Protein AF-A0A1Z4LK59-F1 (afdb_monomer_lite)

Sequence (109 aa):
MNELVQKLSQGSHPVEASIKPEKTVTAFKENIERGYIHLKFTNTKGGTELGIKFDKDASDLSAANFEQKTGIARIVGNLTLNYVPVKCIADIELETLTGKGHLQVIGNG

Organism: NCBI:txid1973488

Radius of gyration: 13.28 Å; chains: 1; bounding box: 36×27×36 Å

Foldseek 3Di:
DDPVQVVQQPDKAKKAWDFPDDDALVSQVVCVVVQWTWMWRPPDDVIDIDIFRWDPVPWDCPQPDSVVQAGWTWTWGWDQDPNFTWIKTWIAGSNGRMGIIGIDTDDPD

Secondary structure (DSSP, 8-state):
--HHHHHHHSS-EEEEE--SS---HHHHHHHHHHTEEEEEETTSTT-EEEEEEE-TTT-B-TTEETTTTEEEEEEEEEEEETTEEEEEEEEEETTTTEEEEEEEE----

pLDDT: mean 94.76, std 7.78, range [44.44, 98.69]

Structure (mmCIF, N/CA/C/O backbone):
data_AF-A0A1Z4LK59-F1
#
_entry.id   AF-A0A1Z4LK59-F1
#
loop_
_atom_site.group_PDB
_atom_site.id
_atom_site.type_symbol
_atom_site.label_atom_id
_atom_site.label_alt_id
_atom_site.label_comp_id
_atom_site.label_asym_id
_atom_site.label_entity_id
_atom_site.label_seq_id
_atom_site.pdbx_PDB_ins_code
_atom_site.Cartn_x
_atom_site.Cartn_y
_atom_site.Cartn_z
_atom_site.occupancy
_atom_site.B_iso_or_equiv
_atom_site.auth_seq_id
_atom_site.auth_comp_id
_atom_site.auth_asym_id
_atom_site.auth_atom_id
_atom_site.pdbx_PDB_model_num
ATOM 1 N N . MET A 1 1 ? 19.946 -7.683 -10.614 1.00 68.38 1 MET A N 1
ATOM 2 C CA . MET A 1 1 ? 18.716 -7.267 -9.902 1.00 68.38 1 MET A CA 1
ATOM 3 C C . MET A 1 1 ? 19.114 -6.857 -8.490 1.00 68.38 1 MET A C 1
ATOM 5 O O . MET A 1 1 ? 19.983 -7.512 -7.934 1.00 68.38 1 MET A O 1
ATOM 9 N N . ASN A 1 2 ? 18.559 -5.783 -7.929 1.00 90.00 2 ASN A N 1
ATOM 10 C CA . ASN A 1 2 ? 18.854 -5.374 -6.551 1.00 90.00 2 ASN A CA 1
ATOM 11 C C . ASN A 1 2 ? 18.266 -6.382 -5.535 1.00 90.00 2 ASN A C 1
ATOM 13 O O . ASN A 1 2 ? 17.131 -6.817 -5.716 1.00 90.00 2 ASN A O 1
ATOM 17 N N . GLU A 1 3 ? 19.003 -6.732 -4.472 1.00 91.50 3 GLU A N 1
ATOM 18 C CA . GLU A 1 3 ? 18.593 -7.768 -3.500 1.00 91.50 3 GLU A CA 1
ATOM 19 C C . GLU A 1 3 ? 17.267 -7.457 -2.798 1.00 91.50 3 GLU A C 1
ATOM 21 O O . GLU A 1 3 ? 16.442 -8.349 -2.611 1.00 91.50 3 GLU A O 1
ATOM 26 N N . LEU A 1 4 ? 17.026 -6.191 -2.440 1.00 93.00 4 LEU A N 1
ATOM 27 C CA . LEU A 1 4 ? 15.771 -5.779 -1.812 1.00 93.00 4 LEU A CA 1
ATOM 28 C C . LEU A 1 4 ? 14.599 -5.938 -2.781 1.00 93.00 4 LEU A C 1
ATOM 30 O O . LEU A 1 4 ? 13.561 -6.470 -2.397 1.00 93.00 4 LEU A O 1
ATOM 34 N N . VAL A 1 5 ? 14.778 -5.518 -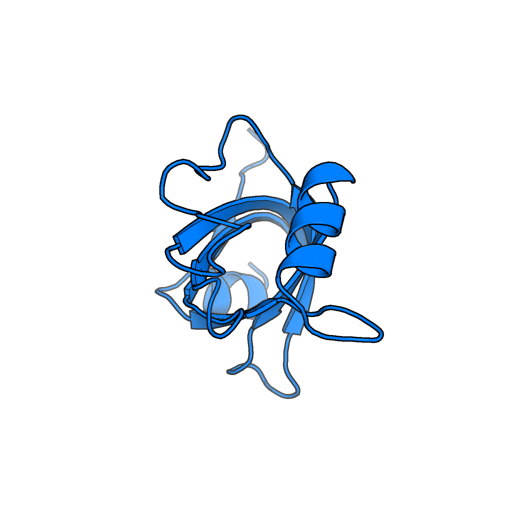4.037 1.00 94.25 5 VAL A N 1
ATOM 35 C CA . VAL A 1 5 ? 13.761 -5.685 -5.086 1.00 94.25 5 VAL A CA 1
ATOM 36 C C . VAL A 1 5 ? 13.465 -7.165 -5.295 1.00 94.25 5 VAL A C 1
ATOM 38 O O . VAL A 1 5 ? 12.301 -7.549 -5.302 1.00 94.25 5 VAL A O 1
ATOM 41 N N . GLN A 1 6 ? 14.495 -8.006 -5.400 1.00 94.12 6 GLN A N 1
ATOM 42 C CA . GLN A 1 6 ? 14.323 -9.449 -5.545 1.00 94.12 6 GLN A CA 1
ATOM 43 C C . GLN A 1 6 ? 13.579 -10.047 -4.348 1.00 94.12 6 GLN A C 1
ATOM 45 O O . GLN A 1 6 ? 12.597 -10.754 -4.549 1.00 94.12 6 GLN A O 1
ATOM 50 N N . LYS A 1 7 ? 14.001 -9.723 -3.119 1.00 94.19 7 LYS A N 1
ATOM 51 C CA . LYS A 1 7 ? 13.358 -10.202 -1.892 1.00 94.19 7 LYS A CA 1
ATOM 52 C C . LYS A 1 7 ? 11.882 -9.825 -1.862 1.00 94.19 7 LYS A C 1
ATOM 54 O O . LYS A 1 7 ? 11.063 -10.698 -1.633 1.00 94.19 7 LYS A O 1
ATOM 59 N N . LEU A 1 8 ? 11.555 -8.553 -2.101 1.00 95.75 8 LEU A N 1
ATOM 60 C CA . LEU A 1 8 ? 10.178 -8.057 -2.046 1.00 95.75 8 LEU A CA 1
ATOM 61 C C . LEU A 1 8 ? 9.323 -8.479 -3.248 1.00 95.75 8 LEU A C 1
ATOM 63 O O . LEU A 1 8 ? 8.103 -8.361 -3.185 1.00 95.75 8 LEU A O 1
ATOM 67 N N . SER A 1 9 ? 9.942 -8.954 -4.333 1.00 96.25 9 SER A N 1
ATOM 68 C CA . SER A 1 9 ? 9.231 -9.527 -5.482 1.00 96.25 9 SER A CA 1
ATOM 69 C C . SER A 1 9 ? 8.935 -11.019 -5.323 1.00 96.25 9 SER A C 1
ATOM 71 O O . SER A 1 9 ? 8.245 -11.601 -6.156 1.00 96.25 9 SER A O 1
ATOM 73 N N . GLN A 1 10 ? 9.472 -11.662 -4.284 1.00 94.19 10 GLN A N 1
ATOM 74 C CA . GLN A 1 10 ? 9.334 -13.095 -4.055 1.00 94.19 10 GLN A CA 1
ATOM 75 C C . GLN A 1 10 ? 8.422 -13.369 -2.861 1.00 94.19 10 GLN A C 1
ATOM 77 O O . GLN A 1 10 ? 8.821 -13.275 -1.701 1.00 94.19 10 GLN A O 1
ATOM 82 N N . GLY A 1 11 ? 7.199 -13.798 -3.165 1.00 93.19 11 GLY A N 1
ATOM 83 C CA . GLY A 1 11 ? 6.201 -14.147 -2.163 1.00 93.19 11 GLY A CA 1
ATOM 84 C C . GLY A 1 11 ? 5.370 -12.946 -1.732 1.00 93.19 11 GLY A C 1
ATOM 85 O O . GLY A 1 11 ? 5.083 -12.053 -2.521 1.00 93.19 11 GLY A O 1
ATOM 86 N N . SER A 1 12 ? 4.915 -12.973 -0.484 1.00 95.94 12 SER A N 1
ATOM 87 C CA . SER A 1 12 ? 3.993 -11.990 0.074 1.00 95.94 12 SER A CA 1
ATOM 88 C C . SER A 1 12 ? 4.496 -11.567 1.447 1.00 95.94 12 SER A C 1
ATOM 90 O O . SER A 1 12 ? 4.790 -12.412 2.296 1.00 95.94 12 SER A O 1
ATOM 92 N N . HIS A 1 13 ? 4.634 -10.264 1.658 1.00 97.69 13 HIS A N 1
ATOM 93 C CA . HIS A 1 13 ? 5.304 -9.706 2.825 1.00 97.69 13 HIS A CA 1
ATOM 94 C C . HIS A 1 13 ? 4.342 -8.868 3.661 1.00 97.69 13 HIS A C 1
ATOM 96 O O . HIS A 1 13 ? 3.520 -8.156 3.086 1.00 97.69 13 HIS A O 1
ATOM 102 N N . PRO A 1 14 ? 4.466 -8.893 4.998 1.00 97.94 14 PRO A N 1
ATOM 103 C CA . PRO A 1 14 ? 3.724 -7.985 5.858 1.00 97.94 14 PRO A CA 1
ATOM 104 C C . PRO A 1 14 ? 4.013 -6.525 5.505 1.00 97.94 14 PRO A C 1
ATOM 106 O O . PRO A 1 14 ? 5.177 -6.115 5.402 1.00 97.94 14 PRO A O 1
ATOM 109 N N . VAL A 1 15 ? 2.944 -5.752 5.348 1.00 98.12 15 VAL A N 1
ATOM 110 C CA . VAL A 1 15 ? 2.991 -4.314 5.087 1.00 98.12 15 VAL A CA 1
ATOM 111 C C . VAL A 1 15 ? 2.077 -3.559 6.041 1.00 98.12 15 VAL A C 1
ATOM 113 O O . VAL A 1 15 ? 1.090 -4.095 6.541 1.00 98.12 15 VAL A O 1
ATOM 116 N N . GLU A 1 16 ? 2.394 -2.292 6.270 1.00 97.62 16 GLU A N 1
ATOM 117 C CA . GLU A 1 16 ? 1.518 -1.339 6.945 1.00 97.62 16 GLU A CA 1
ATOM 118 C C . GLU A 1 16 ? 1.403 -0.044 6.141 1.00 97.62 16 GLU A C 1
ATOM 120 O O . GLU A 1 16 ? 2.361 0.370 5.485 1.00 97.62 16 GLU A O 1
ATOM 125 N N . ALA A 1 17 ? 0.246 0.617 6.204 1.00 97.44 17 ALA A N 1
ATOM 126 C CA . ALA A 1 17 ? 0.128 1.980 5.704 1.00 97.44 17 ALA A CA 1
ATOM 127 C C . ALA A 1 17 ? 0.885 2.929 6.649 1.00 97.44 17 ALA A C 1
ATOM 129 O O . ALA A 1 17 ? 0.525 3.075 7.822 1.00 97.44 17 ALA A O 1
ATOM 130 N N . SER A 1 18 ? 1.938 3.567 6.135 1.00 95.31 18 SER A N 1
ATOM 131 C CA . SER A 1 18 ? 2.705 4.587 6.853 1.00 95.31 18 SER A CA 1
ATOM 132 C C . SER A 1 18 ? 1.983 5.923 6.722 1.00 95.31 18 SER A C 1
ATOM 134 O O . SER A 1 18 ? 2.089 6.611 5.713 1.00 95.31 18 SER A O 1
ATOM 136 N N . ILE A 1 19 ? 1.217 6.296 7.741 1.00 94.56 19 ILE A N 1
ATOM 137 C CA . ILE A 1 19 ? 0.414 7.521 7.745 1.00 94.56 19 ILE A CA 1
ATOM 138 C C . ILE A 1 19 ? 0.899 8.409 8.884 1.00 94.56 19 ILE A C 1
ATOM 140 O O . ILE A 1 19 ? 1.143 7.929 9.991 1.00 94.56 19 ILE A O 1
ATOM 144 N N . LYS A 1 20 ? 1.054 9.704 8.602 1.00 89.06 20 LYS A N 1
ATOM 145 C CA . LYS A 1 20 ? 1.477 10.720 9.570 1.00 89.06 20 LYS A CA 1
ATOM 146 C C . LYS A 1 20 ? 0.511 11.912 9.527 1.00 89.06 20 LYS A C 1
ATOM 148 O O . LYS A 1 20 ? 0.026 12.228 8.443 1.00 89.06 20 LYS A O 1
ATOM 153 N N . PRO A 1 21 ? 0.280 12.608 10.655 1.00 89.12 21 PRO A N 1
ATOM 154 C CA . PRO A 1 21 ? 0.776 12.282 11.996 1.00 89.12 21 PRO A CA 1
ATOM 155 C C . PRO A 1 21 ? 0.014 11.123 12.658 1.00 89.12 21 PRO A C 1
ATOM 157 O O . PRO A 1 21 ? 0.608 10.388 13.441 1.00 89.12 21 PRO A O 1
ATOM 160 N N . GLU A 1 22 ? -1.259 10.920 12.312 1.00 91.38 22 GLU A N 1
ATOM 161 C CA . GLU A 1 22 ? -2.125 9.917 12.937 1.00 91.38 22 GLU A CA 1
ATOM 162 C C . GLU A 1 22 ? -2.532 8.818 11.950 1.00 91.38 22 GLU A C 1
ATOM 164 O O . GLU A 1 22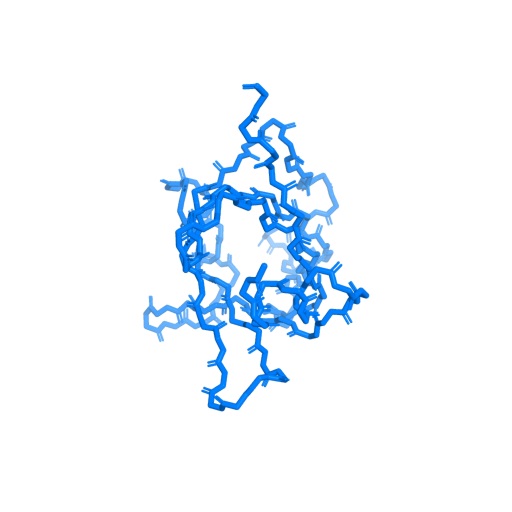 ? -2.988 9.085 10.836 1.00 91.38 22 GLU A O 1
ATOM 169 N N . LYS A 1 23 ? -2.399 7.560 12.379 1.00 94.56 23 LYS A N 1
ATOM 170 C CA . LYS A 1 23 ? -2.732 6.375 11.581 1.00 94.56 23 LYS A CA 1
ATOM 171 C C . LYS A 1 23 ? -4.237 6.099 11.651 1.00 94.56 23 LYS A C 1
ATOM 173 O O . LYS A 1 23 ? -4.697 5.357 12.513 1.00 94.56 23 LYS A O 1
ATOM 178 N N . THR A 1 24 ? -5.000 6.717 10.749 1.00 97.25 24 THR A N 1
ATOM 179 C CA . THR A 1 24 ? -6.466 6.579 10.668 1.00 97.25 24 THR A CA 1
ATOM 180 C C . THR A 1 24 ? -6.937 6.193 9.265 1.00 97.25 24 THR A C 1
ATOM 182 O O . THR A 1 24 ? -6.286 6.501 8.267 1.00 97.25 24 THR A O 1
ATOM 185 N N . VAL A 1 25 ? -8.099 5.532 9.177 1.00 97.75 25 VAL A N 1
ATOM 186 C CA . VAL A 1 25 ? -8.733 5.160 7.894 1.00 97.75 25 VAL A CA 1
ATOM 187 C C . VAL A 1 25 ? -9.077 6.390 7.056 1.00 97.75 25 VAL A C 1
ATOM 189 O O . VAL A 1 25 ? -8.930 6.361 5.837 1.00 97.75 25 VAL A O 1
ATOM 192 N N . THR A 1 26 ? -9.475 7.489 7.699 1.00 97.62 26 THR A N 1
ATOM 193 C CA . THR A 1 26 ? -9.739 8.763 7.022 1.00 97.62 26 THR A CA 1
ATOM 194 C C . THR A 1 26 ? -8.480 9.291 6.342 1.00 97.62 26 THR A C 1
ATOM 196 O O . THR A 1 26 ? -8.497 9.536 5.141 1.00 97.62 26 THR A O 1
ATOM 199 N N . ALA A 1 27 ? -7.357 9.363 7.062 1.00 97.44 27 ALA A N 1
ATOM 200 C CA . ALA A 1 27 ? -6.090 9.806 6.484 1.00 97.44 27 ALA A CA 1
ATOM 201 C C . ALA A 1 27 ? -5.567 8.839 5.402 1.00 97.44 27 ALA A C 1
ATOM 203 O O . ALA A 1 27 ? -4.954 9.261 4.422 1.00 97.44 27 ALA A O 1
ATOM 204 N N . PHE A 1 28 ? -5.844 7.536 5.532 1.00 97.94 28 PHE A N 1
ATOM 205 C CA . PHE A 1 28 ? -5.546 6.566 4.477 1.00 97.94 28 PHE A CA 1
ATOM 206 C C . PHE A 1 28 ? -6.337 6.860 3.195 1.00 97.94 28 PHE A C 1
ATOM 208 O O . PHE A 1 28 ? -5.754 6.896 2.111 1.00 97.94 28 PHE A O 1
ATOM 215 N N . LYS A 1 29 ? -7.643 7.131 3.324 1.00 97.75 29 LYS A N 1
ATOM 216 C CA . LYS A 1 29 ? -8.514 7.529 2.211 1.00 97.75 29 LYS A CA 1
ATOM 217 C C . LYS A 1 29 ? -8.025 8.817 1.547 1.00 97.75 29 LYS A C 1
ATOM 219 O O . LYS A 1 29 ? -7.911 8.862 0.328 1.00 97.75 29 LYS A O 1
ATOM 224 N N . GLU A 1 30 ? -7.657 9.825 2.334 1.00 96.88 30 GLU A N 1
ATOM 225 C CA . GLU A 1 30 ? -7.121 11.089 1.813 1.00 96.88 30 GLU A CA 1
ATOM 226 C C . GLU A 1 30 ? -5.825 10.889 1.012 1.00 96.88 30 GLU A C 1
ATOM 228 O O . GLU A 1 30 ? -5.636 11.519 -0.028 1.00 96.88 30 GLU A O 1
ATOM 233 N N . ASN A 1 31 ? -4.933 9.993 1.448 1.00 96.50 31 ASN A N 1
ATOM 234 C CA . ASN A 1 31 ? -3.719 9.658 0.695 1.00 96.50 31 ASN A CA 1
ATOM 235 C C . ASN A 1 31 ? -4.041 8.998 -0.657 1.00 96.50 31 ASN A C 1
ATOM 237 O O . ASN A 1 31 ? -3.429 9.336 -1.674 1.00 96.50 31 ASN A O 1
ATOM 241 N N . ILE A 1 32 ? -5.030 8.096 -0.683 1.00 96.75 32 ILE A N 1
ATOM 242 C CA . ILE A 1 32 ? -5.539 7.489 -1.923 1.00 96.75 32 ILE A CA 1
ATOM 243 C C . ILE A 1 32 ? -6.080 8.577 -2.862 1.00 96.75 32 ILE A C 1
ATOM 245 O O . ILE A 1 32 ? -5.705 8.619 -4.033 1.00 96.75 32 ILE A O 1
ATOM 249 N N . GLU A 1 33 ? -6.911 9.488 -2.354 1.00 96.44 33 GLU A N 1
ATOM 250 C CA . GLU A 1 33 ? -7.515 10.579 -3.132 1.00 96.44 33 GLU A CA 1
ATOM 251 C C . GLU A 1 33 ? -6.473 11.569 -3.676 1.00 96.44 33 GLU A C 1
ATOM 253 O O . GLU A 1 33 ? -6.611 12.064 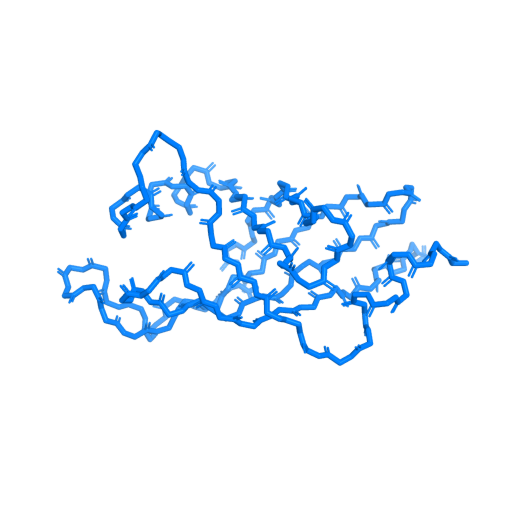-4.795 1.00 96.44 33 GLU A O 1
ATOM 258 N N . ARG A 1 34 ? -5.389 11.811 -2.929 1.00 96.12 34 ARG A N 1
ATOM 259 C CA . ARG A 1 34 ? -4.235 12.611 -3.380 1.00 96.12 34 ARG A CA 1
ATOM 260 C C . ARG A 1 34 ? -3.363 11.892 -4.413 1.00 96.12 34 ARG A C 1
ATOM 262 O O . ARG A 1 34 ? -2.509 12.526 -5.030 1.00 96.12 34 ARG A O 1
ATOM 269 N N . GLY A 1 35 ? -3.550 10.587 -4.601 1.00 96.81 35 GLY A N 1
ATOM 270 C CA . GLY A 1 35 ? -2.816 9.786 -5.577 1.00 96.81 35 GLY A CA 1
ATOM 271 C C . GLY A 1 35 ? -1.410 9.366 -5.132 1.00 96.81 35 GLY A C 1
ATOM 272 O O . GLY A 1 35 ? -0.611 8.932 -5.967 1.00 96.81 35 GLY A O 1
ATOM 273 N N . TYR A 1 36 ? -1.081 9.489 -3.842 1.00 95.81 36 TYR A N 1
ATOM 274 C CA . TYR A 1 36 ? 0.228 9.102 -3.313 1.00 95.81 36 TYR A CA 1
ATOM 275 C C . TYR A 1 36 ? 0.103 8.459 -1.936 1.00 95.81 36 TYR A C 1
ATOM 277 O O . TYR A 1 36 ? -0.473 9.033 -1.015 1.00 95.81 36 TYR A O 1
ATOM 285 N N . ILE A 1 37 ? 0.659 7.258 -1.792 1.00 96.38 37 ILE A N 1
ATOM 286 C CA . ILE A 1 37 ? 0.505 6.430 -0.593 1.00 96.38 37 ILE A CA 1
ATOM 287 C C . ILE A 1 37 ? 1.887 6.005 -0.109 1.00 96.38 37 ILE A C 1
ATOM 289 O O . ILE A 1 37 ? 2.768 5.707 -0.910 1.00 96.38 37 ILE A O 1
ATOM 293 N N . HIS A 1 38 ? 2.073 5.951 1.206 1.00 97.31 38 HIS A N 1
ATOM 294 C CA . HIS A 1 38 ? 3.271 5.393 1.821 1.00 97.31 38 HIS A CA 1
ATOM 295 C C . HIS A 1 38 ? 2.952 4.021 2.417 1.00 97.31 38 HIS A C 1
ATOM 297 O O . HIS A 1 38 ? 2.075 3.894 3.272 1.00 97.31 38 HIS A O 1
ATOM 303 N N . LEU A 1 39 ? 3.671 2.992 1.974 1.00 97.44 39 LEU A N 1
ATOM 304 C CA . LEU A 1 39 ? 3.573 1.633 2.501 1.00 97.44 39 LEU A CA 1
ATOM 305 C C . LEU A 1 39 ? 4.912 1.211 3.085 1.00 97.44 39 LEU A C 1
ATOM 307 O O . LEU A 1 39 ? 5.956 1.408 2.468 1.00 97.44 39 LEU A O 1
ATOM 311 N N . LYS A 1 40 ? 4.887 0.583 4.255 1.00 97.56 40 LYS A N 1
ATOM 312 C CA . LYS A 1 40 ? 6.082 0.069 4.910 1.00 97.56 40 LYS A CA 1
ATOM 313 C C . LYS A 1 40 ? 6.055 -1.445 4.974 1.00 97.56 40 LYS A C 1
ATOM 315 O O . LYS A 1 40 ? 5.208 -2.033 5.633 1.00 97.56 40 LYS A O 1
ATOM 320 N N . PHE A 1 41 ? 7.034 -2.070 4.333 1.00 97.44 41 PHE A N 1
ATOM 321 C CA . PHE A 1 41 ? 7.342 -3.483 4.504 1.00 97.44 41 PHE A CA 1
ATOM 322 C C . PHE A 1 41 ? 8.036 -3.663 5.852 1.00 97.44 41 PHE A C 1
ATOM 324 O O . PHE A 1 41 ? 9.137 -3.150 6.062 1.00 97.44 41 PHE A O 1
ATOM 331 N N . THR A 1 42 ? 7.386 -4.354 6.786 1.00 94.81 42 THR A N 1
ATOM 332 C CA . THR A 1 42 ? 7.829 -4.384 8.190 1.00 94.81 42 THR A CA 1
ATOM 333 C C . THR A 1 42 ? 8.890 -5.451 8.461 1.00 94.81 42 THR A C 1
ATOM 335 O O . THR A 1 42 ? 9.699 -5.281 9.367 1.00 94.81 42 THR A O 1
ATOM 338 N N . ASN A 1 43 ? 8.955 -6.511 7.644 1.00 90.44 43 ASN A N 1
ATOM 339 C CA . ASN A 1 43 ? 9.914 -7.618 7.797 1.00 90.44 43 ASN A CA 1
ATOM 340 C C . ASN A 1 43 ? 11.214 -7.444 6.974 1.00 90.44 43 ASN A C 1
ATOM 342 O O . ASN A 1 43 ? 11.806 -8.390 6.432 1.00 90.44 43 ASN A O 1
ATOM 346 N N . THR A 1 44 ? 11.659 -6.199 6.833 1.00 85.56 44 THR A N 1
ATOM 347 C CA . THR A 1 44 ? 12.982 -5.846 6.305 1.00 85.56 44 THR A CA 1
ATOM 348 C C . THR A 1 44 ? 13.830 -5.235 7.423 1.00 85.56 44 THR A C 1
ATOM 350 O O . THR A 1 44 ? 13.314 -4.812 8.457 1.00 85.56 44 THR A O 1
ATOM 353 N N . LYS A 1 45 ? 15.159 -5.223 7.267 1.00 82.50 45 LYS A N 1
ATOM 354 C CA . LYS A 1 45 ? 16.072 -4.729 8.309 1.00 82.50 45 LYS A CA 1
ATOM 355 C C . LYS A 1 45 ? 15.864 -3.219 8.502 1.00 82.50 45 LYS A C 1
ATOM 357 O O . LYS A 1 45 ? 16.273 -2.444 7.648 1.00 82.50 45 LYS A O 1
ATOM 362 N N . GLY A 1 46 ? 15.219 -2.828 9.606 1.00 81.31 46 GLY A N 1
ATOM 363 C CA . GLY A 1 46 ? 14.833 -1.436 9.892 1.00 81.31 46 GLY A CA 1
ATOM 364 C C . GLY A 1 46 ? 13.496 -0.992 9.276 1.00 81.31 46 GLY A C 1
ATOM 365 O O . GLY A 1 46 ? 13.081 0.144 9.489 1.00 81.31 46 GLY A O 1
ATOM 366 N N . GLY A 1 47 ? 12.800 -1.882 8.561 1.00 86.81 47 GLY A N 1
ATOM 367 C CA . GLY A 1 47 ? 11.630 -1.550 7.752 1.00 86.81 47 GLY A CA 1
ATOM 368 C C . GLY A 1 47 ? 12.001 -0.877 6.426 1.00 86.81 47 GLY A C 1
ATOM 369 O O . GLY A 1 47 ? 13.031 -0.222 6.293 1.00 86.81 47 GLY A O 1
ATOM 370 N N . THR A 1 48 ? 11.160 -1.053 5.412 1.00 94.19 48 THR A N 1
ATOM 371 C CA . THR A 1 48 ? 11.327 -0.407 4.104 1.00 94.19 48 THR A CA 1
ATOM 372 C C . THR A 1 48 ? 10.058 0.354 3.798 1.00 94.19 48 THR A C 1
ATOM 374 O O . THR A 1 48 ? 9.042 -0.255 3.478 1.00 94.19 48 THR A O 1
ATOM 377 N N . GLU A 1 49 ? 10.121 1.676 3.920 1.00 95.81 49 GLU A N 1
ATOM 378 C CA . GLU A 1 49 ? 9.018 2.568 3.582 1.00 95.81 49 GLU A CA 1
ATOM 379 C C . GLU A 1 49 ? 9.140 3.028 2.129 1.00 95.81 49 GLU A C 1
ATOM 381 O O . GLU A 1 49 ? 10.185 3.519 1.703 1.00 95.81 49 GLU A O 1
ATOM 386 N N . LEU A 1 50 ? 8.070 2.835 1.367 1.00 96.12 50 LEU A N 1
ATOM 387 C CA . LEU A 1 50 ? 7.971 3.134 -0.051 1.00 96.12 50 LEU A CA 1
ATOM 388 C C . LEU A 1 50 ? 6.837 4.132 -0.261 1.00 96.12 50 LEU A C 1
ATOM 390 O O . LEU A 1 50 ? 5.688 3.846 0.072 1.00 96.12 50 LEU A O 1
ATOM 394 N N . GLY A 1 51 ? 7.161 5.285 -0.839 1.00 97.12 51 GLY A N 1
ATOM 395 C CA . GLY A 1 51 ? 6.158 6.158 -1.434 1.00 97.12 51 GLY A CA 1
ATOM 396 C C . GLY A 1 51 ? 5.808 5.645 -2.829 1.00 97.12 51 GLY A C 1
ATOM 397 O O . GLY A 1 51 ? 6.702 5.428 -3.648 1.00 97.12 51 GLY A O 1
ATOM 398 N N . ILE A 1 52 ? 4.526 5.411 -3.082 1.00 97.19 52 ILE A N 1
ATOM 399 C CA . ILE A 1 52 ? 4.025 4.860 -4.340 1.00 97.19 52 ILE A CA 1
ATOM 400 C C . ILE A 1 52 ? 3.028 5.827 -4.966 1.00 97.19 52 ILE A C 1
ATOM 402 O O . ILE A 1 52 ? 2.153 6.369 -4.286 1.00 97.19 52 ILE A O 1
ATOM 406 N N . LYS A 1 53 ? 3.148 6.031 -6.281 1.00 98.06 53 LYS A N 1
ATOM 407 C CA . LYS A 1 53 ? 2.145 6.764 -7.054 1.00 98.06 53 LYS A CA 1
ATOM 408 C C . LYS A 1 53 ? 0.960 5.835 -7.282 1.00 98.06 53 LYS A C 1
ATOM 410 O O . LYS A 1 53 ? 1.107 4.844 -7.996 1.00 98.06 53 LYS A O 1
ATOM 415 N N . PHE A 1 54 ? -0.169 6.144 -6.654 1.00 98.19 54 PHE A N 1
ATOM 416 C CA . PHE A 1 54 ? -1.377 5.330 -6.713 1.00 98.19 54 PHE A CA 1
ATOM 417 C C . PHE A 1 54 ? -1.891 5.224 -8.151 1.00 98.19 54 PHE A C 1
ATOM 419 O O . PHE A 1 54 ? -1.971 6.217 -8.875 1.00 98.19 54 PHE A O 1
ATOM 426 N N . ASP A 1 55 ? -2.227 4.005 -8.550 1.00 97.81 55 ASP A N 1
ATOM 427 C CA . ASP A 1 55 ? -2.788 3.672 -9.849 1.00 97.81 55 ASP A CA 1
ATOM 428 C C . ASP A 1 55 ? -4.254 3.286 -9.644 1.00 97.81 55 ASP A C 1
ATOM 430 O O . ASP A 1 55 ? -4.561 2.186 -9.179 1.00 97.81 55 ASP A O 1
ATOM 434 N N . LYS A 1 56 ? -5.159 4.227 -9.935 1.00 96.12 56 LYS A N 1
ATOM 435 C CA . LYS A 1 56 ? -6.597 4.049 -9.712 1.00 96.12 56 LYS A CA 1
ATOM 436 C C . LYS A 1 56 ? -7.179 2.931 -10.575 1.00 96.12 56 LYS A C 1
ATOM 438 O O . LYS A 1 56 ? -8.058 2.225 -10.099 1.00 96.12 56 LYS A O 1
ATOM 443 N N . ASP A 1 57 ? -6.688 2.773 -11.800 1.00 96.88 57 ASP A N 1
ATOM 444 C CA . ASP A 1 57 ? -7.234 1.814 -12.762 1.00 96.88 57 ASP A CA 1
ATOM 445 C C . ASP A 1 57 ? -6.773 0.384 -12.455 1.00 96.88 57 ASP A C 1
ATOM 447 O O . ASP A 1 57 ? -7.480 -0.578 -12.749 1.00 96.88 57 ASP A O 1
ATOM 451 N N . ALA A 1 58 ? -5.595 0.232 -11.840 1.00 97.62 58 ALA A N 1
ATOM 452 C CA . ALA A 1 58 ? -5.073 -1.066 -11.418 1.00 97.62 58 ALA A CA 1
ATOM 453 C C . ALA A 1 58 ? -5.455 -1.466 -9.980 1.00 97.62 58 ALA A C 1
ATOM 455 O O . ALA A 1 58 ? -5.225 -2.613 -9.589 1.00 97.62 58 ALA A O 1
ATOM 456 N N . SER A 1 59 ? -5.978 -0.534 -9.184 1.00 98.19 59 SER A N 1
ATOM 457 C CA . SER A 1 59 ? -6.378 -0.767 -7.793 1.00 98.19 59 SER A CA 1
ATOM 458 C C . SER A 1 59 ? -7.838 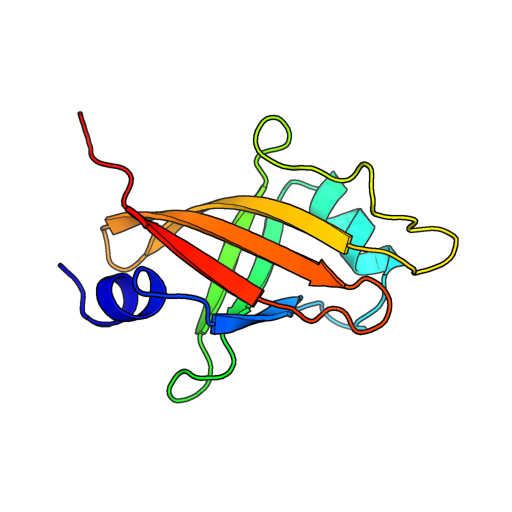-1.195 -7.688 1.00 98.19 59 SER A C 1
ATOM 460 O O . SER A 1 59 ? -8.663 -0.836 -8.523 1.00 98.19 59 SER A O 1
ATOM 462 N N . ASP A 1 60 ? -8.171 -1.916 -6.618 1.00 98.44 60 ASP A N 1
ATOM 463 C CA . ASP A 1 60 ? -9.545 -2.311 -6.316 1.00 98.44 60 ASP A CA 1
ATOM 464 C C . ASP A 1 60 ? -9.913 -1.905 -4.886 1.00 98.44 60 ASP A C 1
ATOM 466 O O . ASP A 1 60 ? -9.322 -2.354 -3.902 1.00 98.44 60 ASP A O 1
ATOM 470 N N . LEU A 1 61 ? -10.895 -1.013 -4.785 1.00 98.19 61 LEU A N 1
ATOM 471 C CA . LEU A 1 61 ? -11.413 -0.490 -3.525 1.00 98.19 61 LEU A CA 1
ATOM 472 C C . LEU A 1 61 ? -12.857 -0.945 -3.270 1.00 98.19 61 LEU A C 1
ATOM 474 O O . LEU A 1 61 ? -13.474 -0.467 -2.323 1.00 98.19 61 LEU A O 1
ATOM 478 N N . SER A 1 62 ? -13.424 -1.841 -4.088 1.00 98.00 62 SER A N 1
ATOM 479 C CA . SER A 1 62 ? -14.842 -2.213 -3.985 1.00 98.00 62 SER A CA 1
ATOM 480 C C . SER A 1 62 ? -15.173 -2.935 -2.678 1.00 98.00 62 SER A C 1
ATOM 482 O O . SER A 1 62 ? -16.304 -2.868 -2.204 1.00 98.00 62 SER A O 1
ATOM 484 N N . ALA A 1 63 ? -14.189 -3.620 -2.091 1.00 97.44 63 ALA A N 1
ATOM 485 C CA . ALA A 1 63 ? -14.307 -4.296 -0.802 1.00 97.44 63 ALA A CA 1
ATOM 486 C C . ALA A 1 63 ? -13.957 -3.394 0.398 1.00 97.44 63 ALA A C 1
ATOM 488 O O . ALA A 1 63 ? -14.034 -3.853 1.536 1.00 97.44 63 ALA A O 1
ATOM 489 N N . ALA A 1 64 ? -13.568 -2.135 0.175 1.00 97.81 64 ALA A N 1
ATOM 490 C CA . ALA A 1 64 ? -13.126 -1.211 1.213 1.00 97.81 64 ALA A CA 1
ATOM 491 C C . ALA A 1 64 ? -14.271 -0.279 1.644 1.00 97.81 64 ALA A C 1
ATOM 493 O O . ALA A 1 64 ? -14.663 0.630 0.910 1.00 97.81 64 ALA A O 1
ATOM 494 N N . ASN A 1 65 ? -14.785 -0.453 2.865 1.00 98.06 65 ASN A N 1
ATOM 495 C CA . ASN A 1 65 ? -15.777 0.449 3.446 1.00 98.06 65 ASN A CA 1
ATOM 496 C C . ASN A 1 65 ? -15.104 1.444 4.401 1.00 98.06 65 ASN A C 1
ATOM 498 O O . ASN A 1 65 ? -14.936 1.181 5.593 1.00 98.06 65 ASN A O 1
ATOM 502 N N . PHE A 1 66 ? -14.727 2.610 3.874 1.00 96.94 66 PHE A N 1
ATOM 503 C CA . PHE A 1 66 ? -14.028 3.649 4.639 1.00 96.94 66 PHE A CA 1
ATOM 504 C C . PHE A 1 66 ? -14.882 4.290 5.741 1.00 96.94 66 PHE A C 1
ATOM 506 O O . PHE A 1 66 ? -14.325 4.761 6.730 1.00 96.94 66 PHE A O 1
ATOM 513 N N . GLU A 1 67 ? -16.211 4.295 5.602 1.00 97.19 67 GLU A N 1
ATOM 514 C CA . GLU A 1 67 ? -17.119 4.835 6.622 1.00 97.19 67 GLU A CA 1
ATOM 515 C C . GLU A 1 67 ? -17.204 3.901 7.831 1.00 97.19 67 GLU A C 1
ATOM 517 O O . GLU A 1 67 ? -17.088 4.342 8.973 1.00 97.19 67 GLU A O 1
ATOM 522 N N . GLN A 1 68 ? -17.337 2.597 7.575 1.00 97.75 68 GLN A N 1
ATOM 523 C CA . GLN A 1 68 ? -17.397 1.565 8.613 1.00 97.75 68 GLN A CA 1
ATOM 524 C C . GLN A 1 68 ? -16.014 1.072 9.055 1.00 97.75 68 GLN A C 1
ATOM 526 O O . GLN A 1 68 ? -15.931 0.275 9.983 1.00 97.75 68 GLN A O 1
ATOM 531 N N . LYS A 1 69 ? -14.930 1.538 8.418 1.00 97.88 69 LYS A N 1
ATOM 532 C CA . LYS A 1 69 ? -13.537 1.145 8.701 1.00 97.88 69 LYS A CA 1
ATOM 533 C C . LYS A 1 69 ? -13.297 -0.365 8.581 1.00 97.88 69 LYS A C 1
ATOM 535 O O . LYS A 1 69 ? -12.500 -0.932 9.321 1.00 97.88 69 LYS A O 1
ATOM 540 N N . THR A 1 70 ? -13.983 -1.013 7.644 1.00 98.38 70 THR A N 1
ATOM 541 C CA . THR A 1 70 ? -13.955 -2.470 7.452 1.00 98.38 70 THR A CA 1
ATOM 542 C C . THR A 1 70 ? -13.649 -2.849 6.011 1.00 98.38 70 THR A C 1
ATOM 544 O O . THR A 1 70 ? -13.820 -2.057 5.081 1.00 98.38 70 THR A O 1
ATOM 547 N N . GLY A 1 71 ? -13.204 -4.090 5.826 1.00 98.44 71 GLY A N 1
ATOM 548 C CA . GLY A 1 71 ? -12.873 -4.630 4.515 1.00 98.44 71 GLY A CA 1
ATOM 549 C C . GLY A 1 71 ? -11.441 -4.333 4.082 1.00 98.44 71 GLY A C 1
ATOM 550 O O . GLY A 1 71 ? -10.599 -3.924 4.887 1.00 98.44 71 GLY A O 1
ATOM 551 N N . ILE A 1 72 ? -11.160 -4.604 2.810 1.00 98.62 72 ILE A N 1
ATOM 552 C CA . ILE A 1 72 ? -9.803 -4.642 2.258 1.00 98.62 72 ILE A CA 1
ATOM 553 C C . 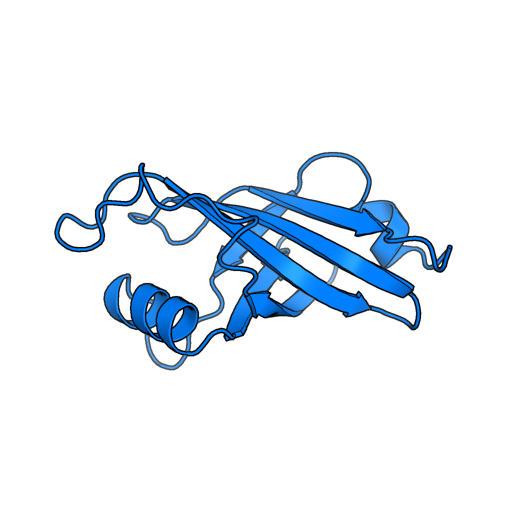ILE A 1 72 ? -9.716 -3.691 1.067 1.00 98.62 72 ILE A C 1
ATOM 555 O O . ILE A 1 72 ? -10.545 -3.740 0.162 1.00 98.62 72 ILE A O 1
ATOM 559 N N . ALA A 1 73 ? -8.686 -2.849 1.062 1.00 98.50 73 ALA A N 1
ATOM 560 C CA . ALA A 1 73 ? -8.304 -2.023 -0.072 1.00 98.50 73 ALA A CA 1
ATOM 561 C C . ALA A 1 73 ? -7.107 -2.659 -0.784 1.00 98.50 73 ALA A C 1
ATOM 563 O O . ALA A 1 73 ? -6.024 -2.764 -0.201 1.00 98.50 73 ALA A O 1
ATOM 564 N N . ARG A 1 74 ? -7.280 -3.049 -2.049 1.00 98.62 74 ARG A N 1
ATOM 565 C CA . ARG A 1 74 ? -6.174 -3.480 -2.901 1.00 98.62 74 ARG A CA 1
ATOM 566 C C . ARG A 1 74 ? -5.547 -2.268 -3.569 1.00 98.62 74 ARG A C 1
ATOM 568 O O . ARG A 1 74 ? -6.112 -1.671 -4.482 1.00 98.62 74 ARG A O 1
ATOM 575 N N . ILE A 1 75 ? -4.359 -1.920 -3.103 1.00 98.50 75 ILE A N 1
ATOM 576 C CA . ILE A 1 75 ? -3.571 -0.781 -3.546 1.00 98.50 75 ILE A CA 1
ATOM 577 C C . ILE A 1 75 ? -2.529 -1.239 -4.555 1.00 98.50 75 ILE A C 1
ATOM 579 O O . ILE A 1 75 ? -1.695 -2.102 -4.273 1.00 98.50 75 ILE A O 1
ATOM 583 N N . VAL A 1 76 ? -2.539 -0.597 -5.715 1.00 98.50 76 VAL A N 1
ATOM 584 C CA . VAL A 1 76 ? -1.511 -0.734 -6.736 1.00 98.50 76 VAL A CA 1
ATOM 585 C C . VAL A 1 76 ? -0.891 0.630 -6.998 1.00 98.50 76 VAL A C 1
ATOM 587 O O . VAL A 1 76 ? -1.583 1.642 -7.085 1.00 98.50 76 VAL A O 1
ATOM 590 N N . GLY A 1 77 ? 0.433 0.675 -7.108 1.00 98.06 77 GLY A N 1
ATOM 591 C CA . GLY A 1 77 ? 1.126 1.911 -7.436 1.00 98.06 77 GLY A CA 1
ATOM 592 C C . GLY A 1 77 ? 2.510 1.689 -8.016 1.00 98.06 77 GLY A C 1
ATOM 593 O O . GLY A 1 77 ? 3.164 0.686 -7.744 1.00 98.06 77 GLY A O 1
ATOM 594 N N . ASN A 1 78 ? 2.961 2.641 -8.824 1.00 97.31 78 ASN A N 1
ATOM 595 C CA . ASN A 1 78 ? 4.251 2.564 -9.505 1.00 97.31 78 ASN A CA 1
ATOM 596 C C . ASN A 1 78 ? 5.310 3.372 -8.742 1.00 97.31 78 ASN A C 1
ATOM 598 O O . ASN A 1 78 ? 5.013 4.428 -8.173 1.00 97.31 78 ASN A O 1
ATOM 602 N N . LEU A 1 79 ? 6.548 2.879 -8.746 1.00 96.75 79 LEU A N 1
ATOM 603 C CA . LEU A 1 79 ? 7.720 3.556 -8.195 1.00 96.75 79 LEU A CA 1
ATOM 604 C C . LEU A 1 79 ? 9.010 3.038 -8.845 1.00 96.75 79 LEU A C 1
ATOM 606 O O . LEU A 1 79 ? 9.029 1.981 -9.473 1.00 96.75 79 LEU A O 1
ATOM 610 N N . THR A 1 80 ? 10.110 3.753 -8.632 1.00 95.81 80 THR A N 1
ATOM 611 C CA . THR A 1 80 ? 11.454 3.265 -8.964 1.00 95.81 80 THR A CA 1
ATOM 612 C C . THR A 1 80 ? 12.200 2.981 -7.670 1.00 95.81 80 THR A C 1
ATOM 614 O O . THR A 1 80 ? 12.465 3.900 -6.896 1.00 95.81 80 THR A O 1
ATOM 617 N N . LEU A 1 81 ? 12.561 1.719 -7.433 1.00 94.69 81 LEU A N 1
ATOM 618 C CA . LEU A 1 81 ? 13.318 1.298 -6.255 1.00 94.69 81 LEU A CA 1
ATOM 619 C C . LEU A 1 81 ? 14.712 0.842 -6.680 1.00 94.69 81 LEU A C 1
ATOM 621 O O . LEU A 1 81 ? 14.847 -0.098 -7.458 1.00 94.69 81 LEU A O 1
ATOM 625 N N . ASN A 1 82 ? 15.756 1.494 -6.160 1.00 92.75 82 ASN A N 1
ATOM 626 C CA . ASN A 1 82 ? 17.153 1.173 -6.482 1.00 92.75 82 ASN A CA 1
ATOM 627 C C . ASN A 1 82 ? 17.404 1.088 -8.002 1.00 92.75 82 ASN A C 1
ATOM 629 O O . ASN A 1 82 ? 18.000 0.127 -8.483 1.00 92.75 82 ASN A O 1
ATOM 633 N N . TYR A 1 83 ? 16.913 2.091 -8.743 1.00 93.38 83 TYR A N 1
ATOM 634 C CA . TYR A 1 83 ? 16.968 2.196 -10.212 1.00 93.38 83 TYR A CA 1
ATOM 635 C C . TYR A 1 83 ? 16.170 1.136 -10.989 1.00 93.38 83 TYR A C 1
ATOM 637 O O . TYR A 1 83 ? 16.261 1.088 -12.213 1.00 93.38 83 TYR A O 1
ATOM 645 N N . VAL A 1 84 ? 15.362 0.316 -10.314 1.00 94.62 84 VAL A N 1
ATOM 646 C CA . VAL A 1 84 ? 14.484 -0.668 -10.955 1.00 94.62 84 VAL A CA 1
ATOM 647 C C . VAL A 1 84 ? 13.040 -0.156 -10.929 1.00 94.62 84 VAL A C 1
ATOM 649 O O . VAL A 1 84 ? 12.497 0.040 -9.836 1.00 94.62 84 VAL A O 1
ATOM 652 N N . PRO A 1 85 ? 12.401 0.065 -12.093 1.00 95.75 85 PRO A N 1
ATOM 653 C CA . PRO A 1 85 ? 10.970 0.329 -12.167 1.00 95.75 85 PRO A CA 1
ATOM 654 C C . PRO A 1 85 ? 10.180 -0.873 -11.646 1.00 95.75 85 PRO A C 1
ATOM 656 O O . PRO A 1 85 ? 10.368 -2.011 -12.084 1.00 95.75 85 PRO A O 1
ATOM 659 N N . VAL A 1 86 ? 9.301 -0.624 -10.685 1.00 97.00 86 VAL A N 1
ATOM 660 C CA . VAL A 1 86 ? 8.491 -1.650 -10.033 1.00 97.00 86 VAL A CA 1
ATOM 661 C C . VAL A 1 86 ? 7.061 -1.156 -9.831 1.00 97.00 86 VAL A C 1
ATOM 663 O O . VAL A 1 86 ? 6.790 0.038 -9.690 1.00 97.00 86 VAL A O 1
ATOM 666 N N . LYS A 1 87 ? 6.139 -2.108 -9.775 1.00 97.88 87 LYS A N 1
ATOM 667 C CA . LYS A 1 87 ? 4.774 -1.939 -9.295 1.00 97.88 87 LYS A CA 1
ATOM 668 C C . LYS A 1 87 ? 4.703 -2.511 -7.886 1.00 97.88 87 LYS A C 1
ATOM 670 O O . LYS A 1 87 ? 5.085 -3.657 -7.672 1.00 97.88 87 LYS A O 1
ATOM 675 N N . CYS A 1 88 ? 4.242 -1.726 -6.926 1.00 98.31 88 CYS A N 1
ATOM 676 C CA . CYS A 1 88 ? 3.879 -2.214 -5.606 1.00 98.31 88 CYS A CA 1
ATOM 677 C C . CYS A 1 88 ? 2.410 -2.622 -5.615 1.00 98.31 88 CYS A C 1
ATOM 679 O O . CYS A 1 88 ? 1.566 -1.888 -6.127 1.00 98.31 88 CYS A O 1
ATOM 681 N N . ILE A 1 89 ? 2.133 -3.799 -5.067 1.00 98.62 89 ILE A N 1
ATOM 682 C CA . ILE A 1 89 ? 0.800 -4.381 -4.977 1.00 98.62 89 ILE A CA 1
ATOM 683 C C . ILE A 1 89 ? 0.599 -4.801 -3.526 1.00 98.62 89 ILE A C 1
ATOM 685 O O . ILE A 1 89 ? 1.361 -5.631 -3.022 1.00 98.62 89 ILE A O 1
ATOM 689 N N . ALA A 1 90 ? -0.402 -4.240 -2.857 1.00 98.62 90 ALA A N 1
ATOM 690 C CA . ALA A 1 90 ? -0.677 -4.505 -1.452 1.00 98.62 90 ALA A CA 1
ATOM 691 C C . ALA A 1 90 ? -2.175 -4.559 -1.159 1.00 98.62 90 ALA A C 1
ATOM 693 O O . ALA A 1 90 ? -2.917 -3.669 -1.554 1.00 98.62 90 ALA A O 1
ATOM 694 N N . ASP A 1 91 ? -2.592 -5.567 -0.406 1.00 98.69 91 ASP A N 1
ATOM 695 C CA . ASP A 1 91 ? -3.931 -5.658 0.165 1.00 98.69 91 ASP A CA 1
ATOM 696 C C . ASP A 1 91 ? -3.859 -5.149 1.609 1.00 98.69 91 ASP A C 1
ATOM 698 O O . ASP A 1 91 ? -3.068 -5.669 2.401 1.00 98.69 91 ASP A O 1
ATOM 702 N N . ILE A 1 92 ? -4.634 -4.110 1.932 1.00 98.62 92 ILE A N 1
ATOM 703 C CA . ILE A 1 92 ? -4.637 -3.431 3.235 1.00 98.62 92 ILE A CA 1
ATOM 704 C C . ILE A 1 92 ? -6.008 -3.582 3.891 1.00 98.62 92 ILE A C 1
ATOM 706 O O . ILE A 1 92 ? -7.012 -3.126 3.349 1.00 98.62 92 ILE A O 1
ATOM 710 N N . GLU A 1 93 ? -6.047 -4.175 5.079 1.00 98.62 93 GLU A N 1
ATOM 711 C CA . GLU A 1 93 ? -7.235 -4.215 5.931 1.00 98.62 93 GLU A CA 1
ATOM 712 C C . GLU A 1 93 ? -7.478 -2.832 6.541 1.00 98.62 93 GLU A C 1
ATOM 714 O O . GLU A 1 93 ? -6.584 -2.257 7.166 1.00 98.62 93 GLU A O 1
ATOM 719 N N . LEU A 1 94 ? -8.688 -2.285 6.388 1.00 98.50 94 LEU A N 1
ATOM 720 C CA . LEU A 1 94 ? -8.996 -0.945 6.899 1.00 98.50 94 LEU A CA 1
ATOM 721 C C . LEU A 1 94 ? -8.993 -0.877 8.431 1.00 98.50 94 LEU A C 1
ATOM 723 O O . LEU A 1 94 ? -8.617 0.151 8.985 1.00 98.50 94 LEU A O 1
ATOM 727 N N . GLU A 1 95 ? -9.363 -1.958 9.115 1.00 97.62 95 GLU A N 1
ATOM 728 C CA . GLU A 1 95 ? -9.449 -1.990 10.580 1.00 97.62 95 GLU A CA 1
ATOM 729 C C . GLU A 1 95 ? -8.080 -1.772 11.243 1.00 97.62 95 GLU A C 1
ATOM 731 O O . GLU A 1 95 ? -7.956 -1.030 12.217 1.00 97.62 95 GLU A O 1
ATOM 736 N N . THR A 1 96 ? -7.034 -2.385 10.683 1.00 97.75 96 THR A N 1
ATOM 737 C CA . THR A 1 96 ? -5.676 -2.379 11.249 1.00 97.75 96 THR A CA 1
ATOM 738 C C . THR A 1 96 ? -4.710 -1.476 10.484 1.00 97.75 96 THR A C 1
ATOM 740 O O . THR A 1 96 ? -3.652 -1.102 11.004 1.00 97.75 96 THR A O 1
ATOM 743 N N . LEU A 1 97 ? -5.048 -1.124 9.238 1.00 98.38 97 LEU A N 1
ATOM 744 C CA . LEU A 1 97 ? -4.159 -0.484 8.267 1.00 98.38 97 LEU A CA 1
ATOM 745 C C . LEU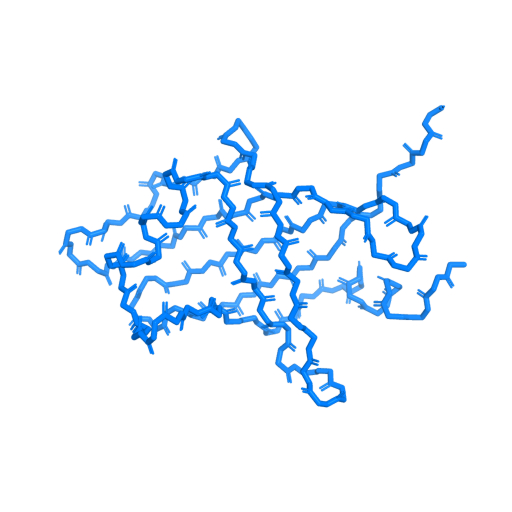 A 1 97 ? -2.855 -1.272 8.075 1.00 98.38 97 LEU A C 1
ATOM 747 O O . LEU A 1 97 ? -1.761 -0.709 7.933 1.00 98.38 97 LEU A O 1
ATOM 751 N N . THR A 1 98 ? -2.986 -2.596 8.093 1.00 98.44 98 THR A N 1
ATOM 752 C CA . THR A 1 98 ? -1.931 -3.565 7.800 1.00 98.44 98 THR A CA 1
ATOM 753 C C . THR A 1 98 ? -2.414 -4.559 6.759 1.00 98.44 98 THR A C 1
ATOM 755 O O . THR A 1 98 ? -3.596 -4.613 6.433 1.00 98.44 98 THR A O 1
ATOM 758 N N . GLY A 1 99 ? -1.496 -5.339 6.209 1.00 98.19 99 GLY A N 1
ATOM 759 C CA . GLY A 1 99 ? -1.862 -6.453 5.358 1.00 98.19 99 GLY A CA 1
ATOM 760 C C . GLY A 1 99 ? -0.646 -7.066 4.699 1.00 98.19 99 GLY A C 1
ATOM 761 O O . GLY A 1 99 ? 0.407 -7.215 5.330 1.00 98.19 99 GLY A O 1
ATOM 762 N N . LYS A 1 100 ? -0.785 -7.437 3.428 1.00 98.56 100 LYS A N 1
ATOM 763 C CA . LYS A 1 100 ? 0.278 -8.111 2.686 1.00 98.56 100 LYS A CA 1
ATOM 764 C C . LYS A 1 100 ? 0.519 -7.481 1.327 1.00 98.56 100 LYS A C 1
ATOM 766 O O . LYS A 1 100 ? -0.419 -7.121 0.627 1.00 98.56 100 LYS A O 1
ATOM 771 N N . GLY A 1 101 ? 1.784 -7.399 0.931 1.00 98.19 101 GLY A N 1
ATOM 772 C CA . GLY A 1 101 ? 2.169 -6.848 -0.358 1.00 98.19 101 GLY A CA 1
ATOM 773 C C . GLY A 1 101 ? 3.455 -7.435 -0.913 1.00 98.19 101 GLY A C 1
ATOM 774 O O . GLY A 1 101 ? 4.162 -8.194 -0.250 1.00 98.19 101 GLY A O 1
ATOM 775 N N . HIS A 1 102 ? 3.734 -7.090 -2.160 1.00 98.31 102 HIS A N 1
ATOM 776 C CA . HIS A 1 102 ? 4.938 -7.472 -2.887 1.00 98.31 102 HIS A CA 1
ATOM 777 C C . HIS A 1 102 ? 5.234 -6.450 -3.990 1.00 98.31 102 HIS A C 1
ATOM 779 O O . HIS A 1 102 ? 4.440 -5.540 -4.257 1.00 98.31 102 HIS A O 1
ATOM 785 N N . LEU A 1 103 ? 6.403 -6.586 -4.606 1.00 97.62 103 LEU A N 1
ATOM 786 C CA . LEU A 1 103 ? 6.800 -5.828 -5.784 1.00 97.62 103 LEU A CA 1
ATOM 787 C C . LEU A 1 103 ? 6.704 -6.696 -7.039 1.00 97.62 103 LEU A C 1
ATOM 789 O O . LEU A 1 103 ? 6.913 -7.904 -7.008 1.00 97.62 103 LEU A O 1
ATOM 793 N N . GLN A 1 104 ? 6.435 -6.059 -8.167 1.00 97.56 104 GLN A N 1
ATOM 794 C CA . GLN A 1 104 ? 6.539 -6.656 -9.486 1.00 97.56 104 GLN A CA 1
ATOM 795 C C . GLN A 1 104 ? 7.454 -5.773 -10.327 1.00 97.56 104 GLN A C 1
ATOM 797 O O . GLN A 1 104 ? 7.195 -4.582 -10.483 1.00 97.56 104 GLN A O 1
ATOM 802 N N . VAL A 1 105 ? 8.533 -6.338 -10.867 1.00 95.75 105 VAL A N 1
ATOM 803 C CA . VAL A 1 105 ? 9.416 -5.608 -11.784 1.00 95.75 105 VAL A CA 1
ATOM 804 C C . VAL A 1 105 ? 8.663 -5.313 -13.073 1.00 95.75 105 VAL A C 1
ATOM 806 O O . VAL A 1 105 ? 8.086 -6.214 -13.681 1.00 95.75 105 VAL A O 1
ATOM 809 N N . ILE A 1 106 ? 8.680 -4.049 -13.484 1.00 92.38 106 ILE A N 1
ATOM 810 C CA . ILE A 1 106 ? 8.125 -3.614 -14.760 1.00 92.38 106 ILE A CA 1
ATOM 811 C C . ILE A 1 106 ? 9.324 -3.495 -15.697 1.00 92.38 106 ILE A C 1
ATOM 813 O O . ILE A 1 106 ? 10.195 -2.651 -15.491 1.00 92.38 106 ILE A O 1
ATOM 817 N N . GLY A 1 107 ? 9.433 -4.404 -16.666 1.00 75.81 107 GLY A N 1
ATOM 818 C CA . GLY A 1 107 ? 10.493 -4.317 -17.666 1.00 75.81 107 GLY A CA 1
ATOM 819 C C . GLY A 1 107 ? 10.368 -3.011 -18.446 1.00 75.81 107 GLY A C 1
ATOM 820 O O . GLY A 1 107 ? 9.260 -2.618 -18.812 1.00 75.81 107 GLY A O 1
ATOM 821 N N . ASN A 1 108 ? 11.496 -2.357 -18.723 1.00 53.31 108 ASN A N 1
ATOM 822 C CA . ASN A 1 108 ? 11.549 -1.466 -19.874 1.00 53.31 108 ASN A CA 1
ATOM 823 C C . ASN A 1 108 ? 11.413 -2.392 -21.088 1.00 53.31 108 ASN A C 1
ATOM 825 O O . ASN A 1 108 ? 12.321 -3.189 -21.334 1.00 53.31 108 ASN A O 1
ATOM 829 N N . GLY A 1 109 ? 10.236 -2.395 -21.718 1.00 44.44 109 GLY A N 1
ATOM 830 C CA . GLY A 1 109 ? 10.040 -3.059 -23.008 1.00 44.44 109 GLY A CA 1
ATOM 831 C C . GLY A 1 109 ? 10.981 -2.506 -24.068 1.00 44.44 109 GLY A C 1
ATOM 832 O O . GLY A 1 109 ? 11.422 -1.343 -23.913 1.00 44.44 109 GLY A O 1
#

InterPro domains:
  IPR003417 Core-binding factor, beta subunit [PF02312] (26-104)
  IPR036552 Core-binding factor, beta subunit superfamily [G3DSA:2.40.250.10] (1-107)
  IPR036552 Core-binding factor, beta subunit superfamily [SSF50723] (22-104)